Protein AF-A0A382WW43-F1 (afdb_monomer_lite)

Organism: NCBI:txid408172

pLDDT: mean 94.37, std 4.49, range [73.81, 98.19]

Foldseek 3Di:
DQADQQFWKWKDAPPDIAIGGLQRRLVVVCPVLCPDDPPDPSHDDGSQRVLLSVCVVVVDDPVVSVVQRDSRSSVVVCVVVVRMDMDGDD

Sequence (90 aa):
MKIEKNKRYKIVQGRKEYCGTPESIIMDMSWWDRSRPEGDPGRVSNNAEYIQLVLHRLFLEESEMADINDECKLLSFLNDEDLIEIIEAD

Secondary structure (DSSP, 8-state):
----TTSEEEEEETTEEEEE-HHHHHHHHTHHHHTSPTT-TT--SSHHHHHHHHHHHTT--HHHHTT--SHHHHHHHHHHTTSSEEEEE-

Structure (mmCIF, N/CA/C/O backbone):
data_AF-A0A382WW43-F1
#
_entry.id   AF-A0A382WW43-F1
#
loop_
_atom_site.group_PDB
_atom_site.id
_atom_site.type_symbol
_atom_site.label_atom_id
_atom_site.label_alt_id
_atom_site.label_comp_id
_atom_site.label_asym_id
_atom_site.label_entity_id
_atom_site.label_seq_id
_atom_site.pdbx_PDB_ins_code
_atom_site.Cartn_x
_atom_site.Cartn_y
_atom_site.Cartn_z
_atom_site.occupancy
_atom_site.B_iso_or_equiv
_atom_site.auth_seq_id
_atom_site.auth_comp_id
_atom_site.auth_asym_id
_atom_site.auth_atom_id
_atom_site.pdbx_PDB_model_num
ATOM 1 N N . MET A 1 1 ? -9.609 7.745 7.390 1.00 79.44 1 MET A N 1
ATOM 2 C CA . MET A 1 1 ? -9.398 7.210 8.782 1.00 79.44 1 MET A CA 1
ATOM 3 C C . MET A 1 1 ? -7.964 7.508 9.248 1.00 79.44 1 MET A C 1
ATOM 5 O O . MET A 1 1 ? -7.104 7.589 8.388 1.00 79.44 1 MET A O 1
ATOM 9 N N . LYS A 1 2 ? -7.649 7.676 10.551 1.00 87.81 2 LYS A N 1
ATOM 10 C CA . LYS A 1 2 ? -6.240 7.837 10.997 1.00 87.81 2 LYS A CA 1
ATOM 11 C C . LYS A 1 2 ? -5.614 6.481 11.336 1.00 87.81 2 LYS A C 1
ATOM 13 O O . LYS A 1 2 ? -5.932 5.911 12.373 1.00 87.81 2 LYS A O 1
ATOM 18 N N . ILE A 1 3 ? -4.712 6.004 10.481 1.00 93.75 3 ILE A N 1
ATOM 19 C CA . ILE A 1 3 ? -4.001 4.732 10.659 1.00 93.75 3 ILE A CA 1
ATOM 20 C C . ILE A 1 3 ? -2.690 4.946 11.419 1.00 93.75 3 ILE A C 1
ATOM 22 O O . ILE A 1 3 ? -1.916 5.861 11.142 1.00 93.75 3 ILE A O 1
ATOM 26 N N . GLU A 1 4 ? -2.439 4.072 12.385 1.00 95.19 4 GLU A N 1
ATOM 27 C CA . GLU A 1 4 ? -1.232 4.038 13.209 1.00 95.19 4 GLU A CA 1
ATOM 28 C C . GLU A 1 4 ? -0.279 2.909 12.797 1.00 95.19 4 GLU A C 1
ATOM 30 O O . GLU A 1 4 ? -0.687 1.753 12.683 1.00 95.19 4 GLU A O 1
ATOM 35 N N . LYS A 1 5 ? 1.016 3.228 12.673 1.00 94.00 5 LYS A N 1
ATOM 36 C CA . LYS A 1 5 ? 2.065 2.329 12.155 1.00 94.00 5 LYS A CA 1
ATOM 37 C C . LYS A 1 5 ? 2.192 0.985 12.882 1.00 94.00 5 LYS A C 1
ATOM 39 O O . LYS A 1 5 ? 2.496 -0.021 12.251 1.00 94.00 5 LYS A O 1
ATOM 44 N N . ASN A 1 6 ? 1.993 0.963 14.197 1.00 94.94 6 ASN A N 1
ATOM 45 C CA . ASN A 1 6 ? 2.235 -0.231 15.018 1.00 94.94 6 ASN A CA 1
ATOM 46 C C . ASN A 1 6 ? 0.952 -0.987 15.388 1.00 94.94 6 ASN A C 1
ATOM 48 O O . ASN A 1 6 ? 1.023 -2.005 16.073 1.00 94.94 6 ASN A O 1
ATOM 52 N N . LYS A 1 7 ? -0.213 -0.489 14.965 1.00 95.94 7 LYS A N 1
ATOM 53 C CA . LYS A 1 7 ? -1.506 -1.119 15.235 1.00 95.94 7 LYS A CA 1
ATOM 54 C C . LYS A 1 7 ? -1.826 -2.146 14.150 1.00 95.94 7 LYS A C 1
ATOM 56 O O . LYS A 1 7 ? -1.315 -2.052 13.032 1.00 95.94 7 LYS A O 1
ATOM 61 N N . ARG A 1 8 ? -2.629 -3.150 14.497 1.00 97.50 8 ARG A N 1
ATOM 62 C CA . ARG A 1 8 ? -3.049 -4.205 13.576 1.00 97.50 8 ARG A CA 1
ATOM 63 C C . ARG A 1 8 ? -4.379 -3.839 12.925 1.00 97.50 8 ARG A C 1
ATOM 65 O O . ARG A 1 8 ? -5.262 -3.256 13.548 1.00 97.50 8 ARG A O 1
ATOM 72 N N . TYR A 1 9 ? -4.504 -4.199 11.658 1.00 97.56 9 TYR A N 1
ATOM 73 C CA . TYR A 1 9 ? -5.699 -3.980 10.859 1.00 97.56 9 TYR A CA 1
ATOM 74 C C . TYR A 1 9 ? -6.004 -5.222 10.040 1.00 97.56 9 TYR A C 1
ATOM 76 O O . TYR A 1 9 ? -5.111 -6.010 9.715 1.00 97.56 9 TYR A O 1
ATOM 84 N N . LYS A 1 10 ? -7.274 -5.354 9.681 1.00 97.38 10 LYS A N 1
ATOM 85 C CA . LYS A 1 10 ? -7.746 -6.195 8.595 1.00 97.38 10 LYS A CA 1
ATOM 86 C C . LYS A 1 10 ? -8.157 -5.286 7.442 1.00 97.38 10 LYS A C 1
ATOM 88 O O . LYS A 1 10 ? -8.933 -4.356 7.639 1.00 97.38 10 LYS A O 1
ATOM 93 N N . ILE A 1 11 ? -7.652 -5.574 6.249 1.00 96.81 11 ILE 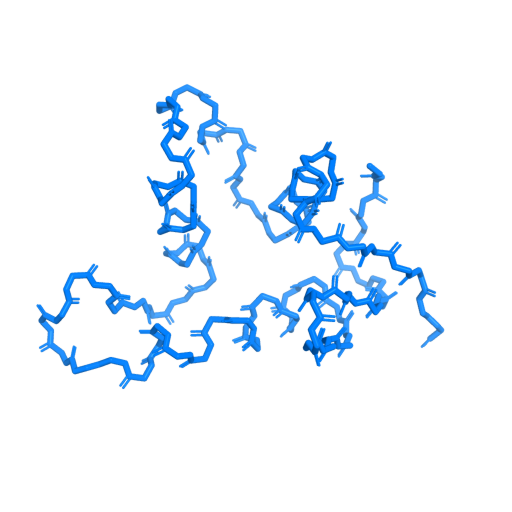A N 1
ATOM 94 C CA . ILE A 1 11 ? -8.024 -4.884 5.015 1.00 96.81 11 ILE A CA 1
ATOM 95 C C . ILE A 1 11 ? -8.778 -5.845 4.122 1.00 96.81 11 ILE A C 1
ATOM 97 O O . ILE A 1 11 ? -8.289 -6.943 3.853 1.00 96.81 11 ILE A O 1
ATOM 101 N N . VAL A 1 12 ? -9.939 -5.417 3.641 1.00 96.44 12 VAL A N 1
ATOM 102 C CA . VAL A 1 12 ? -10.740 -6.154 2.667 1.00 96.44 12 VAL A CA 1
ATOM 103 C C . VAL A 1 12 ? -10.675 -5.422 1.331 1.00 96.44 12 VAL A C 1
ATOM 105 O O . VAL A 1 12 ? -11.036 -4.254 1.222 1.00 96.44 12 VAL A O 1
ATOM 108 N N . GLN A 1 13 ? -10.204 -6.122 0.299 1.00 93.44 13 GLN A N 1
ATOM 109 C CA . GLN A 1 13 ? -10.157 -5.629 -1.077 1.00 93.44 13 GLN A CA 1
ATOM 110 C C . GLN A 1 13 ? -10.820 -6.657 -1.997 1.00 93.44 13 GLN A C 1
ATOM 112 O O . GLN A 1 13 ? -10.202 -7.627 -2.456 1.00 93.44 13 GLN A O 1
ATOM 117 N N . GLY A 1 14 ? -12.115 -6.475 -2.253 1.00 91.25 14 GLY A N 1
ATOM 118 C CA . GLY A 1 14 ? -12.921 -7.445 -2.991 1.00 91.25 14 GLY A CA 1
ATOM 119 C C . GLY A 1 14 ? -12.968 -8.800 -2.275 1.00 91.25 14 GLY A C 1
ATOM 120 O O . GLY A 1 14 ? -13.606 -8.934 -1.240 1.00 91.25 14 GLY A O 1
ATOM 1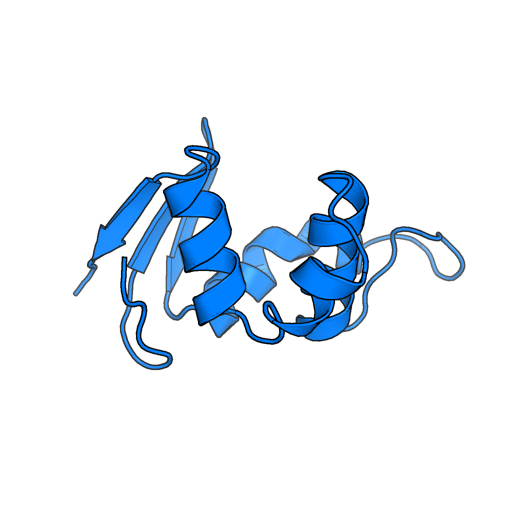21 N N . ARG A 1 15 ? -12.307 -9.824 -2.836 1.00 92.19 15 ARG A N 1
ATOM 122 C CA . ARG A 1 15 ? -12.228 -11.181 -2.245 1.00 92.19 15 ARG A CA 1
ATOM 123 C C . ARG A 1 15 ? -10.935 -11.450 -1.474 1.00 92.19 15 ARG A C 1
ATOM 125 O O . ARG A 1 15 ? -10.746 -12.564 -0.991 1.00 92.19 15 ARG A O 1
ATOM 132 N N . LYS A 1 16 ? -10.013 -10.488 -1.445 1.00 94.50 16 LYS A N 1
ATOM 133 C CA . LYS A 1 16 ? -8.739 -10.625 -0.742 1.00 94.50 16 LYS A CA 1
ATOM 134 C C . LYS A 1 16 ? -8.838 -9.964 0.619 1.00 94.50 16 LYS A C 1
ATOM 136 O O . LYS A 1 16 ? -9.425 -8.892 0.747 1.00 94.50 16 LYS A O 1
ATOM 141 N N . GLU A 1 17 ? -8.222 -10.606 1.597 1.00 96.69 17 GLU A N 1
ATOM 142 C CA . GLU A 1 17 ? -8.081 -10.080 2.944 1.00 96.69 17 GLU A CA 1
ATOM 143 C C . GLU A 1 17 ? -6.598 -10.045 3.309 1.00 96.69 17 GLU A C 1
ATOM 145 O O . GLU A 1 17 ? -5.862 -10.986 3.001 1.00 96.69 17 GLU A O 1
ATOM 150 N N . TYR A 1 18 ? -6.175 -8.970 3.967 1.00 97.00 18 TYR A N 1
ATOM 151 C CA . TYR A 1 18 ? -4.817 -8.796 4.478 1.00 97.00 18 TYR A CA 1
ATOM 152 C C . TYR A 1 18 ? -4.892 -8.426 5.955 1.00 97.00 18 TYR A C 1
ATOM 154 O O . TYR A 1 18 ? -5.724 -7.603 6.333 1.00 97.00 18 TYR A O 1
ATOM 162 N N . CYS A 1 19 ? -4.036 -9.013 6.790 1.00 97.06 19 CYS A N 1
ATOM 163 C CA . CYS A 1 19 ? -4.082 -8.816 8.237 1.00 97.06 19 CYS A CA 1
ATOM 164 C C . CYS A 1 19 ? -2.686 -8.546 8.794 1.00 97.06 19 CYS A C 1
ATOM 166 O O . CYS A 1 19 ? -1.790 -9.372 8.636 1.00 97.06 19 CYS A O 1
ATOM 168 N N . GLY A 1 20 ? -2.510 -7.447 9.524 1.00 97.50 20 GLY A N 1
ATOM 169 C CA . GLY A 1 20 ? -1.226 -7.122 10.142 1.00 97.50 20 GLY A CA 1
ATOM 170 C C . GLY A 1 20 ? -1.043 -5.639 10.424 1.00 97.50 20 GLY A C 1
ATOM 171 O O . GLY A 1 20 ? -2.009 -4.885 10.495 1.00 97.50 20 GLY A O 1
ATOM 172 N N . THR A 1 21 ? 0.205 -5.219 10.612 1.00 97.88 21 THR A N 1
ATOM 173 C CA . THR A 1 21 ? 0.562 -3.794 10.632 1.00 97.88 21 THR A CA 1
ATOM 174 C C . THR A 1 21 ? 0.501 -3.215 9.214 1.00 97.88 21 THR A C 1
ATOM 176 O O . THR A 1 21 ? 0.655 -3.979 8.255 1.00 97.88 21 THR A O 1
ATOM 179 N N . PRO A 1 22 ? 0.353 -1.886 9.052 1.00 98.06 22 PRO A N 1
ATOM 180 C CA . PRO A 1 22 ? 0.420 -1.214 7.753 1.00 98.06 22 PRO A CA 1
ATOM 181 C C . PRO A 1 22 ? 1.597 -1.671 6.883 1.00 98.06 22 PRO A C 1
ATOM 183 O O . PRO A 1 22 ? 1.407 -2.009 5.719 1.00 98.06 22 PRO A O 1
ATOM 186 N N . GLU A 1 23 ? 2.793 -1.783 7.466 1.00 98.19 23 GLU A N 1
ATOM 187 C CA . GLU A 1 23 ? 3.992 -2.265 6.770 1.00 98.19 23 GLU A CA 1
ATOM 188 C C . GLU A 1 23 ? 3.820 -3.688 6.220 1.00 98.19 23 GLU A C 1
ATOM 190 O O . GLU A 1 23 ? 4.067 -3.926 5.035 1.00 98.19 23 GLU A O 1
ATOM 195 N N . SER A 1 24 ? 3.371 -4.626 7.063 1.00 97.88 24 SER A N 1
ATOM 196 C CA . SER A 1 24 ? 3.175 -6.024 6.655 1.00 97.88 24 SER A CA 1
ATOM 197 C C . SER A 1 24 ? 2.053 -6.185 5.632 1.00 97.88 24 SER A C 1
ATOM 199 O O . SER A 1 24 ? 2.193 -6.957 4.691 1.00 97.88 24 SER A O 1
ATOM 201 N N . ILE A 1 25 ? 0.976 -5.405 5.757 1.00 98.19 25 ILE A N 1
ATOM 202 C CA . ILE A 1 25 ? -0.137 -5.445 4.811 1.00 98.19 25 ILE A CA 1
ATOM 203 C C . ILE A 1 25 ? 0.316 -4.949 3.438 1.00 98.19 25 ILE A C 1
ATOM 205 O O . ILE A 1 25 ? 0.060 -5.615 2.439 1.00 98.19 25 ILE A O 1
ATOM 209 N N . ILE A 1 26 ? 1.026 -3.820 3.364 1.00 98.06 26 ILE A N 1
ATOM 210 C CA . ILE A 1 26 ? 1.548 -3.327 2.084 1.00 98.06 26 ILE A CA 1
ATOM 211 C C . ILE A 1 26 ? 2.578 -4.297 1.492 1.00 98.06 26 ILE A C 1
ATOM 213 O O . ILE A 1 26 ? 2.597 -4.519 0.277 1.00 98.06 26 ILE A O 1
ATOM 217 N N . MET A 1 27 ? 3.396 -4.934 2.330 1.00 97.75 27 MET A N 1
ATOM 218 C CA . MET A 1 27 ? 4.311 -5.983 1.885 1.00 97.75 27 MET A CA 1
ATOM 219 C C . MET A 1 27 ? 3.557 -7.161 1.245 1.00 97.75 27 MET A C 1
ATOM 221 O O . MET A 1 27 ? 3.942 -7.604 0.163 1.00 97.75 27 MET A O 1
ATOM 225 N N . ASP A 1 28 ? 2.451 -7.604 1.843 1.00 97.75 28 ASP A N 1
ATOM 226 C CA . ASP A 1 28 ? 1.617 -8.677 1.296 1.00 97.75 28 ASP A CA 1
ATOM 227 C C . ASP A 1 28 ? 0.874 -8.241 0.028 1.00 97.75 28 ASP A C 1
ATOM 229 O O . ASP A 1 28 ? 0.849 -8.976 -0.956 1.00 97.75 28 ASP A O 1
ATOM 233 N N . MET A 1 29 ? 0.308 -7.033 -0.007 1.00 97.06 29 MET A N 1
ATOM 234 C CA . MET A 1 29 ? -0.367 -6.495 -1.197 1.00 97.06 29 MET A CA 1
ATOM 235 C C . MET A 1 29 ? 0.583 -6.398 -2.398 1.00 97.06 29 MET A C 1
ATOM 237 O O . MET A 1 29 ? 0.188 -6.667 -3.534 1.00 97.06 29 MET A O 1
ATOM 241 N N . SER A 1 30 ? 1.848 -6.066 -2.139 1.00 97.12 30 SER A N 1
ATOM 242 C CA . SER A 1 30 ? 2.882 -5.886 -3.158 1.00 97.12 30 SER A CA 1
ATOM 243 C C . SER A 1 30 ? 3.540 -7.183 -3.640 1.00 97.12 30 SER A C 1
ATOM 245 O O . SER A 1 30 ? 4.416 -7.123 -4.505 1.00 97.12 30 SER A O 1
ATOM 247 N N . TRP A 1 31 ? 3.123 -8.362 -3.150 1.00 96.56 31 TRP A N 1
ATOM 248 C CA . TRP A 1 31 ? 3.780 -9.644 -3.456 1.00 96.56 31 TRP A CA 1
ATOM 249 C C . TRP A 1 31 ? 3.933 -9.902 -4.962 1.00 96.56 31 TRP A C 1
ATOM 251 O O . TRP A 1 31 ? 4.990 -10.341 -5.419 1.00 96.56 31 TRP A O 1
ATOM 261 N N . TRP A 1 32 ? 2.885 -9.614 -5.740 1.00 95.62 32 TRP A N 1
ATOM 262 C CA . TRP A 1 32 ? 2.863 -9.874 -7.177 1.00 95.62 32 TRP A CA 1
ATOM 263 C C . TRP A 1 32 ? 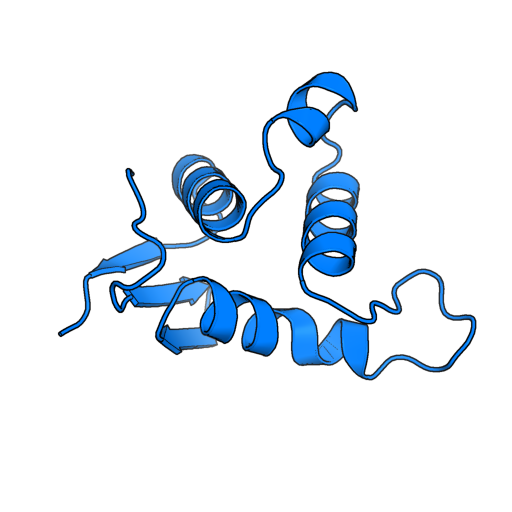3.840 -8.961 -7.910 1.00 95.62 32 TRP A C 1
ATOM 265 O O . TRP A 1 32 ? 4.634 -9.431 -8.720 1.00 95.62 32 TRP A O 1
ATOM 275 N N . ASP A 1 33 ? 3.826 -7.668 -7.585 1.00 97.75 33 ASP A N 1
ATOM 276 C CA . ASP A 1 33 ? 4.709 -6.686 -8.208 1.00 97.75 33 ASP A CA 1
ATOM 277 C C . ASP A 1 33 ? 6.179 -6.930 -7.822 1.00 97.75 33 ASP A C 1
ATOM 279 O O . ASP A 1 33 ? 7.066 -6.821 -8.664 1.00 97.75 33 ASP A O 1
ATOM 283 N N . ARG A 1 34 ? 6.452 -7.399 -6.599 1.00 97.38 34 ARG A N 1
ATOM 284 C CA . ARG A 1 34 ? 7.797 -7.832 -6.172 1.00 97.38 34 ARG A CA 1
ATOM 285 C C . ARG A 1 34 ? 8.294 -9.088 -6.886 1.00 97.38 34 ARG A C 1
ATOM 287 O O . ARG A 1 34 ? 9.497 -9.267 -7.057 1.00 97.38 34 ARG A O 1
ATOM 294 N N . SER A 1 35 ? 7.376 -9.957 -7.299 1.00 97.19 35 SER A N 1
ATOM 295 C CA . SER A 1 35 ? 7.694 -11.231 -7.956 1.00 97.19 35 SER A CA 1
ATOM 296 C C . SER A 1 35 ? 7.946 -11.095 -9.461 1.00 97.19 35 SER A C 1
ATOM 298 O O . SER A 1 35 ? 8.291 -12.079 -10.117 1.00 97.19 35 SER A O 1
ATOM 300 N N . ARG A 1 36 ? 7.768 -9.898 -10.034 1.00 97.44 36 ARG A N 1
ATOM 301 C CA . ARG A 1 36 ? 7.973 -9.655 -11.467 1.00 97.44 36 ARG A CA 1
ATOM 302 C C . ARG A 1 36 ? 9.446 -9.835 -11.880 1.00 97.44 36 ARG A C 1
ATOM 304 O O . ARG A 1 36 ? 10.350 -9.583 -11.073 1.00 97.44 36 ARG A O 1
ATOM 311 N N . PRO A 1 37 ? 9.719 -10.238 -13.136 1.00 97.00 37 PRO A N 1
ATOM 312 C CA . PRO A 1 37 ? 11.080 -10.364 -13.655 1.00 97.00 37 PRO A CA 1
ATOM 313 C C . PRO A 1 37 ? 11.880 -9.063 -13.557 1.00 97.00 37 PRO A C 1
ATOM 315 O O . PRO A 1 37 ? 11.325 -7.966 -13.571 1.00 97.00 37 PRO A O 1
ATOM 318 N N . GLU A 1 38 ? 13.201 -9.184 -13.467 1.00 94.19 38 GLU A N 1
ATOM 319 C CA . GLU A 1 38 ? 14.091 -8.025 -13.507 1.00 94.19 38 GLU A CA 1
ATOM 320 C C . GLU A 1 38 ? 13.946 -7.282 -14.845 1.00 94.19 38 GLU A C 1
ATOM 322 O O . GLU A 1 38 ? 13.850 -7.906 -15.901 1.00 94.19 38 GLU A O 1
ATOM 327 N N . GLY A 1 39 ? 13.886 -5.949 -14.788 1.00 92.44 39 GLY A N 1
ATOM 328 C CA . GLY A 1 39 ? 13.619 -5.096 -15.949 1.00 92.44 39 GLY A CA 1
ATOM 329 C C . GLY A 1 39 ? 12.136 -4.898 -16.288 1.00 92.44 39 GLY A C 1
ATOM 330 O O . GLY A 1 39 ? 11.836 -4.082 -17.158 1.00 92.44 39 GLY A O 1
ATOM 331 N N . ASP A 1 40 ? 11.201 -5.580 -15.613 1.00 96.38 40 ASP A N 1
ATOM 332 C CA . ASP A 1 40 ? 9.770 -5.280 -15.751 1.00 96.38 40 ASP A CA 1
ATOM 333 C C . ASP A 1 40 ? 9.455 -3.916 -15.104 1.00 96.38 40 ASP A C 1
ATOM 335 O O . ASP A 1 40 ? 9.803 -3.708 -13.939 1.00 96.38 40 ASP A O 1
ATOM 339 N N . PRO A 1 41 ? 8.776 -2.988 -15.803 1.00 92.12 41 PRO A N 1
ATOM 340 C CA . PRO A 1 41 ? 8.486 -1.652 -15.275 1.00 92.12 41 PRO A CA 1
ATOM 341 C C . PRO A 1 41 ? 7.526 -1.662 -14.076 1.00 92.12 41 PRO A C 1
ATOM 343 O O . PRO A 1 41 ? 7.426 -0.670 -13.364 1.00 92.12 41 PRO A O 1
ATOM 346 N N . GLY A 1 42 ? 6.802 -2.759 -13.846 1.00 95.25 42 GLY A N 1
ATOM 347 C CA . GLY A 1 42 ? 5.969 -2.944 -12.663 1.00 95.25 42 GLY A CA 1
ATOM 348 C C . GLY A 1 42 ? 6.692 -3.614 -11.497 1.00 95.25 42 GLY A C 1
ATOM 349 O O . GLY A 1 42 ? 6.051 -3.836 -10.471 1.00 95.25 42 GLY A O 1
ATOM 350 N N . ARG A 1 43 ? 7.968 -4.001 -11.644 1.00 97.50 43 ARG A N 1
ATOM 351 C CA . ARG A 1 43 ? 8.735 -4.621 -10.559 1.00 97.50 43 ARG A CA 1
ATOM 352 C C . ARG A 1 43 ? 9.046 -3.592 -9.480 1.00 97.50 43 ARG A C 1
ATOM 354 O O . ARG A 1 43 ? 9.550 -2.515 -9.778 1.00 97.50 43 ARG A O 1
ATOM 361 N N . VAL A 1 44 ? 8.815 -3.972 -8.227 1.00 97.50 44 VAL A N 1
ATOM 362 C CA . VAL A 1 44 ? 9.138 -3.152 -7.049 1.00 97.50 44 VAL A CA 1
ATOM 363 C C . VAL A 1 44 ? 9.966 -3.947 -6.048 1.00 97.50 44 VAL A C 1
ATOM 365 O O . VAL A 1 44 ? 9.813 -5.159 -5.918 1.00 97.50 44 VAL A O 1
ATOM 368 N N . SER A 1 45 ? 10.845 -3.270 -5.322 1.00 96.25 45 SER A N 1
ATOM 369 C CA . SER A 1 45 ? 11.797 -3.887 -4.389 1.00 96.25 45 SER A CA 1
ATOM 370 C C . SER A 1 45 ? 11.435 -3.638 -2.925 1.00 96.25 45 SER A C 1
ATOM 372 O O . SER A 1 45 ? 11.855 -4.375 -2.031 1.00 96.25 45 SER A O 1
ATOM 374 N N . ASN A 1 46 ? 10.635 -2.610 -2.651 1.00 97.00 46 ASN A N 1
ATOM 375 C CA . ASN A 1 46 ? 10.252 -2.180 -1.310 1.00 97.00 46 ASN A CA 1
ATOM 376 C C . ASN A 1 46 ? 8.849 -1.542 -1.314 1.00 97.00 46 ASN A C 1
ATOM 378 O O . ASN A 1 46 ? 8.229 -1.373 -2.365 1.00 97.00 46 ASN A O 1
ATOM 382 N N . ASN A 1 47 ? 8.337 -1.213 -0.125 1.00 97.81 47 ASN A N 1
ATOM 383 C CA . ASN A 1 47 ? 7.003 -0.633 0.021 1.00 97.81 47 ASN A CA 1
ATOM 384 C C . ASN A 1 47 ? 6.913 0.781 -0.562 1.00 97.81 47 ASN A C 1
ATOM 386 O O . ASN A 1 47 ? 5.878 1.122 -1.118 1.00 97.81 47 ASN A O 1
ATOM 390 N N . ALA A 1 48 ? 7.981 1.582 -0.492 1.00 96.56 48 ALA A N 1
ATOM 391 C CA . ALA A 1 48 ? 7.986 2.933 -1.051 1.00 96.56 48 ALA A CA 1
ATOM 392 C C . ALA A 1 48 ? 7.811 2.913 -2.580 1.00 96.56 48 ALA A C 1
ATOM 394 O O . ALA A 1 48 ? 6.962 3.622 -3.113 1.00 96.56 48 ALA A O 1
ATOM 395 N N . GLU A 1 49 ? 8.543 2.041 -3.278 1.00 96.44 49 GLU A N 1
ATOM 396 C CA . GLU A 1 49 ? 8.376 1.813 -4.720 1.00 96.44 49 GLU A CA 1
ATOM 397 C C . GLU A 1 49 ? 6.970 1.301 -5.053 1.00 96.44 49 GLU A C 1
ATOM 399 O O . GLU A 1 49 ? 6.359 1.750 -6.022 1.00 96.44 49 GLU A O 1
ATOM 404 N N . TYR A 1 50 ? 6.424 0.399 -4.232 1.00 97.50 50 TYR A N 1
ATOM 405 C CA . TYR A 1 50 ? 5.052 -0.071 -4.406 1.00 97.50 50 TYR A CA 1
ATOM 406 C C . TYR A 1 50 ? 4.016 1.044 -4.230 1.00 97.50 50 TYR A C 1
ATOM 408 O O . TYR A 1 50 ? 3.100 1.139 -5.043 1.00 97.50 50 TYR A O 1
ATOM 416 N N . ILE A 1 51 ? 4.163 1.905 -3.218 1.00 96.75 51 ILE A N 1
ATOM 417 C CA . ILE A 1 51 ? 3.277 3.056 -3.004 1.00 96.75 51 ILE A CA 1
ATOM 418 C C . ILE A 1 51 ? 3.263 3.931 -4.259 1.00 96.75 51 ILE A C 1
ATOM 420 O O . ILE A 1 51 ? 2.194 4.173 -4.812 1.00 96.75 51 ILE A O 1
ATOM 424 N N . GLN A 1 52 ? 4.433 4.313 -4.775 1.00 95.31 52 GLN A N 1
ATOM 425 C CA . GLN A 1 52 ? 4.529 5.119 -5.997 1.00 95.31 52 GLN A CA 1
ATOM 426 C C . GLN A 1 52 ? 3.863 4.434 -7.197 1.00 95.31 52 GLN A C 1
ATOM 428 O O . GLN A 1 52 ? 3.105 5.065 -7.933 1.00 95.31 52 GLN A O 1
ATOM 433 N N . LEU A 1 53 ? 4.073 3.125 -7.366 1.00 95.56 53 LEU A N 1
ATOM 434 C CA . LEU A 1 53 ? 3.441 2.350 -8.432 1.00 95.56 53 LEU A CA 1
ATOM 435 C C . LEU A 1 53 ? 1.907 2.338 -8.323 1.00 95.56 53 LEU A C 1
ATOM 437 O O . LEU A 1 53 ? 1.228 2.455 -9.343 1.00 95.56 53 LEU A O 1
ATOM 441 N N . VAL A 1 54 ? 1.348 2.189 -7.117 1.00 95.69 54 VAL A N 1
ATOM 442 C CA . VAL A 1 54 ? -0.108 2.237 -6.903 1.00 95.69 54 VAL A CA 1
ATOM 443 C C . VAL A 1 54 ? -0.656 3.623 -7.232 1.00 95.69 54 VAL A C 1
ATOM 445 O O . VAL A 1 54 ? -1.632 3.715 -7.970 1.00 95.69 54 VAL A O 1
ATOM 448 N N . LEU A 1 55 ? -0.015 4.688 -6.750 1.00 95.12 55 LEU A N 1
ATOM 449 C CA . LEU A 1 55 ? -0.465 6.058 -6.998 1.00 95.12 55 LEU A CA 1
ATOM 450 C C . LEU A 1 55 ? -0.424 6.408 -8.494 1.00 95.12 55 LEU A C 1
ATOM 452 O O . LEU A 1 55 ? -1.393 6.941 -9.030 1.00 95.12 55 LEU A O 1
ATOM 456 N N . HIS A 1 56 ? 0.630 5.996 -9.205 1.00 93.38 56 HIS A N 1
ATOM 457 C CA . HIS A 1 56 ? 0.695 6.135 -10.661 1.00 93.38 56 HIS A CA 1
ATOM 458 C C . HIS A 1 56 ? -0.430 5.375 -11.379 1.00 93.38 56 HIS A C 1
ATOM 460 O O . HIS A 1 56 ? -0.999 5.884 -12.341 1.00 93.38 56 HIS A O 1
ATOM 466 N N . ARG A 1 57 ? -0.781 4.163 -10.923 1.00 94.06 57 ARG A N 1
ATOM 467 C CA . ARG A 1 57 ? -1.889 3.370 -11.495 1.00 94.06 57 ARG A CA 1
ATOM 468 C C . ARG A 1 57 ? -3.262 4.000 -11.259 1.00 94.06 57 ARG A C 1
ATOM 470 O O . ARG A 1 57 ? -4.182 3.715 -12.020 1.00 94.06 57 ARG A O 1
ATOM 477 N N . LEU A 1 58 ? -3.394 4.816 -10.218 1.00 94.00 58 LEU A N 1
ATOM 478 C CA . LEU A 1 58 ? -4.604 5.575 -9.907 1.00 94.00 58 LEU A CA 1
ATOM 479 C C . LEU A 1 58 ? -4.642 6.945 -10.604 1.00 94.00 58 LEU A C 1
ATOM 481 O O . LEU A 1 58 ? -5.620 7.664 -10.443 1.00 94.00 58 LEU A O 1
ATOM 485 N N . PHE A 1 59 ? -3.632 7.271 -11.423 1.00 90.81 59 PHE A N 1
ATOM 486 C CA . PHE A 1 59 ? -3.539 8.518 -12.189 1.00 90.81 59 PHE A CA 1
ATOM 487 C C . PHE A 1 59 ? -3.573 9.790 -11.322 1.00 90.81 59 PHE A C 1
ATOM 489 O O . PHE A 1 59 ? -4.105 10.809 -11.756 1.00 90.81 59 PHE A O 1
ATOM 496 N N . LEU A 1 60 ? -3.001 9.736 -10.112 1.00 90.25 60 LEU A N 1
ATOM 497 C CA . LEU A 1 60 ? -2.836 10.921 -9.263 1.00 90.25 60 LEU A CA 1
ATOM 498 C C . LEU A 1 60 ? -1.786 11.880 -9.828 1.00 90.25 60 LEU A C 1
ATOM 500 O O . LEU A 1 60 ? -0.787 11.454 -10.414 1.00 90.25 60 LEU A O 1
ATOM 504 N N . GLU A 1 61 ? -1.996 13.174 -9.596 1.00 89.00 61 GLU A N 1
ATOM 505 C CA . GLU A 1 61 ? -1.028 14.216 -9.936 1.00 89.00 61 GLU A CA 1
ATOM 506 C C . GLU A 1 61 ? 0.192 14.151 -9.001 1.00 89.00 61 GLU A C 1
ATOM 508 O O . GLU A 1 61 ? 0.070 13.829 -7.816 1.00 89.00 61 GLU A O 1
ATOM 513 N N . GLU A 1 62 ? 1.382 14.518 -9.494 1.00 83.56 62 GLU A N 1
ATOM 514 C CA . GLU A 1 62 ? 2.635 14.441 -8.714 1.00 83.56 62 GLU A CA 1
ATOM 515 C C . GLU A 1 62 ? 2.553 15.185 -7.369 1.00 83.56 62 GLU A C 1
ATOM 517 O O . GLU A 1 62 ? 3.142 14.754 -6.374 1.00 83.56 62 GLU A O 1
ATOM 522 N N . SER A 1 63 ? 1.796 16.286 -7.316 1.00 85.25 63 SER A N 1
ATOM 523 C CA . SER A 1 63 ? 1.579 17.053 -6.088 1.00 85.25 63 SER A CA 1
ATOM 524 C C . SER A 1 63 ? 0.817 16.272 -5.018 1.00 85.25 63 SER A C 1
ATOM 526 O O . SER A 1 63 ? 1.130 16.409 -3.842 1.00 85.25 63 SER A O 1
ATOM 528 N N . GLU A 1 64 ? -0.153 15.444 -5.411 1.00 82.56 64 GLU A N 1
ATOM 529 C CA . GLU A 1 64 ? -0.929 14.605 -4.488 1.00 82.56 64 GLU A CA 1
ATOM 530 C C . GLU A 1 64 ? -0.123 13.369 -4.074 1.00 82.56 64 GLU A C 1
ATOM 532 O O . GLU A 1 64 ? -0.164 12.929 -2.923 1.00 82.56 64 GLU A O 1
ATOM 537 N N . MET A 1 65 ? 0.688 12.842 -4.997 1.00 86.00 65 MET A N 1
ATOM 538 C CA . MET A 1 65 ? 1.576 11.712 -4.731 1.00 86.00 65 MET A CA 1
ATOM 539 C C . MET A 1 65 ? 2.628 12.024 -3.663 1.00 86.00 65 MET A C 1
ATOM 541 O O . MET A 1 65 ? 2.965 11.153 -2.861 1.00 86.00 65 MET A O 1
ATOM 545 N N . ALA A 1 66 ? 3.147 13.256 -3.637 1.00 82.56 66 ALA A N 1
ATOM 546 C CA . ALA A 1 66 ? 4.173 13.677 -2.683 1.00 82.56 66 ALA A CA 1
ATOM 547 C C . ALA A 1 66 ? 3.707 13.574 -1.218 1.00 82.56 66 ALA A C 1
ATOM 549 O O . ALA A 1 66 ? 4.513 13.290 -0.324 1.00 82.56 66 ALA A O 1
ATOM 550 N N . ASP A 1 67 ? 2.407 13.755 -0.976 1.00 87.62 67 ASP A N 1
ATOM 551 C CA . ASP A 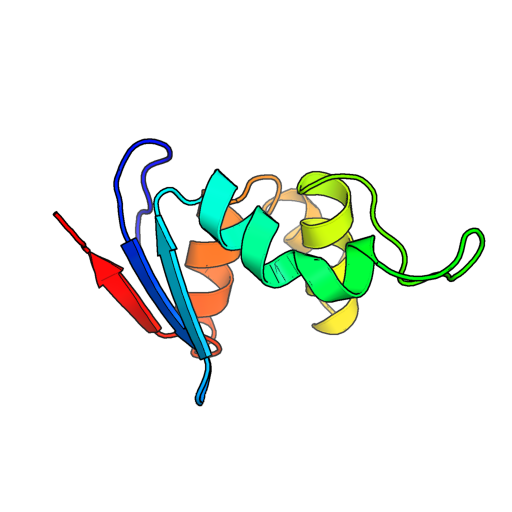1 67 ? 1.829 13.686 0.361 1.00 87.62 67 ASP A CA 1
ATOM 552 C C . ASP A 1 67 ? 1.653 12.241 0.847 1.00 87.62 67 ASP A C 1
ATOM 554 O O . ASP A 1 67 ? 1.726 11.995 2.058 1.00 87.62 67 ASP A O 1
ATOM 558 N N . ILE A 1 68 ? 1.514 11.274 -0.068 1.00 92.94 68 ILE A N 1
ATOM 559 C CA . ILE A 1 68 ? 1.297 9.848 0.216 1.00 92.94 68 ILE A CA 1
ATOM 560 C C . ILE A 1 68 ? 2.631 9.091 0.137 1.00 92.94 68 ILE A C 1
ATOM 562 O O . ILE A 1 68 ? 2.985 8.467 -0.861 1.00 92.94 68 ILE A O 1
ATOM 566 N N . ASN A 1 69 ? 3.395 9.152 1.228 1.00 90.25 69 ASN A N 1
ATOM 567 C CA . ASN A 1 69 ? 4.786 8.688 1.273 1.00 90.25 69 ASN A CA 1
ATOM 568 C C . ASN A 1 69 ? 5.077 7.572 2.292 1.00 90.25 69 ASN A C 1
ATOM 570 O O . ASN A 1 69 ? 6.235 7.200 2.473 1.00 90.25 69 ASN A O 1
ATOM 574 N N . ASP A 1 70 ? 4.047 7.030 2.941 1.00 95.81 70 ASP A N 1
ATOM 575 C CA . ASP A 1 70 ? 4.161 5.895 3.856 1.00 95.81 70 ASP A CA 1
ATOM 576 C C . ASP A 1 70 ? 2.940 4.967 3.752 1.00 95.81 70 ASP A C 1
ATOM 578 O O . ASP A 1 70 ? 1.917 5.303 3.146 1.00 95.81 70 ASP A O 1
ATOM 582 N N . GLU A 1 71 ? 3.052 3.776 4.338 1.00 97.94 71 GLU A N 1
ATOM 583 C CA . GLU A 1 71 ? 2.016 2.748 4.276 1.00 97.94 71 GLU A CA 1
ATOM 584 C C . GLU A 1 71 ? 0.713 3.177 4.954 1.00 97.94 71 GLU A C 1
ATOM 586 O O . GLU A 1 71 ? -0.366 2.847 4.470 1.00 97.94 71 GLU A O 1
ATOM 591 N N . CYS A 1 72 ? 0.784 3.927 6.056 1.00 97.50 72 CYS A N 1
ATOM 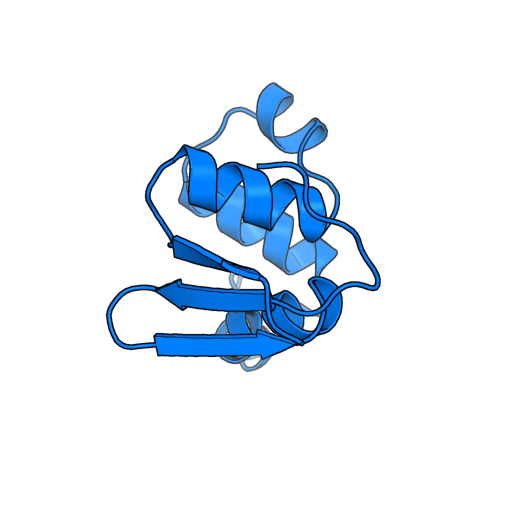592 C CA . CYS A 1 72 ? -0.411 4.377 6.771 1.00 97.50 72 CYS A CA 1
ATOM 593 C C . CYS A 1 72 ? -1.205 5.367 5.917 1.00 97.50 72 CYS A C 1
ATOM 595 O O . CYS A 1 72 ? -2.432 5.281 5.849 1.00 97.50 72 CYS A O 1
ATOM 597 N N . LYS A 1 73 ? -0.512 6.289 5.248 1.00 96.31 73 LYS A N 1
ATOM 598 C CA . LYS A 1 73 ? -1.128 7.263 4.348 1.00 96.31 73 LYS A CA 1
ATOM 599 C C . LYS A 1 73 ? -1.702 6.610 3.107 1.00 96.31 73 LYS A C 1
ATOM 601 O O . LYS A 1 73 ? -2.830 6.936 2.758 1.00 96.31 73 LYS A O 1
ATOM 606 N N . LEU A 1 74 ? -0.984 5.668 2.486 1.00 96.69 74 LEU A N 1
ATOM 607 C CA . LEU A 1 74 ? -1.520 4.936 1.338 1.00 96.69 74 LEU A CA 1
ATOM 608 C C . LEU A 1 74 ? -2.810 4.211 1.723 1.00 96.69 74 LEU A C 1
ATOM 610 O O . LEU A 1 74 ? -3.811 4.337 1.031 1.00 96.69 74 LEU A O 1
ATOM 614 N N . LEU A 1 75 ? -2.807 3.477 2.834 1.00 97.12 75 LEU A N 1
ATOM 615 C CA . LEU A 1 75 ? -3.992 2.749 3.281 1.00 97.12 75 LEU A CA 1
ATOM 616 C C . LEU A 1 75 ? -5.152 3.687 3.636 1.00 97.12 75 LEU A C 1
ATOM 618 O O . LEU A 1 75 ? -6.293 3.401 3.290 1.00 97.12 75 LEU A O 1
ATOM 622 N N . SER A 1 76 ? -4.865 4.822 4.278 1.00 96.25 76 SER A N 1
ATOM 623 C CA . SER A 1 76 ? -5.890 5.826 4.589 1.00 96.25 76 SER A CA 1
ATOM 624 C C . SER A 1 76 ? -6.504 6.388 3.309 1.00 96.25 76 SER A C 1
ATOM 626 O O . SER A 1 76 ? -7.721 6.411 3.191 1.00 96.25 76 SER A O 1
ATOM 628 N N . PHE A 1 77 ? -5.666 6.747 2.333 1.00 95.19 77 PHE A N 1
ATOM 629 C CA . PHE A 1 77 ? -6.096 7.234 1.026 1.00 95.19 77 PHE A CA 1
ATOM 630 C C . PHE A 1 77 ? -6.954 6.202 0.282 1.00 95.19 77 PHE A C 1
ATOM 632 O O . PHE A 1 77 ? -8.063 6.511 -0.129 1.00 95.19 77 PHE A O 1
ATOM 639 N N . LEU A 1 78 ? -6.497 4.951 0.175 1.00 95.69 78 LEU A N 1
ATOM 640 C CA . LEU A 1 78 ? -7.257 3.892 -0.500 1.00 95.69 78 LEU A CA 1
ATOM 641 C C . LEU A 1 78 ? -8.614 3.621 0.167 1.00 95.69 78 LEU A C 1
ATOM 643 O O . LEU A 1 78 ? -9.562 3.251 -0.519 1.00 95.69 78 LEU A O 1
ATOM 647 N N . ASN A 1 79 ? -8.702 3.764 1.491 1.00 96.25 79 ASN A N 1
ATOM 648 C CA . ASN A 1 79 ? -9.964 3.645 2.217 1.00 96.25 79 ASN A CA 1
ATOM 649 C C . ASN A 1 79 ? -10.872 4.856 1.983 1.00 96.25 79 ASN A C 1
ATOM 651 O O . ASN A 1 79 ? -12.077 4.692 1.860 1.00 96.25 79 ASN A O 1
ATOM 655 N N . ASP A 1 80 ? -10.306 6.062 1.954 1.00 94.50 80 ASP A N 1
ATOM 656 C CA . ASP A 1 80 ? -11.064 7.292 1.721 1.00 94.50 80 ASP A CA 1
ATOM 657 C C . ASP A 1 80 ? -11.590 7.367 0.263 1.00 94.50 80 ASP A C 1
ATOM 659 O O . ASP A 1 80 ? -12.647 7.945 0.034 1.00 94.50 80 ASP A O 1
ATOM 663 N N . GLU A 1 81 ? -10.921 6.704 -0.690 1.00 93.62 81 GLU A N 1
ATOM 664 C CA . GLU A 1 81 ? -11.362 6.509 -2.086 1.00 93.62 81 GLU A CA 1
ATOM 665 C C . GLU A 1 81 ? -12.273 5.275 -2.293 1.00 93.62 81 GLU A C 1
ATOM 667 O O . GLU A 1 81 ? -12.508 4.855 -3.428 1.00 93.62 81 GLU A O 1
ATOM 672 N N . ASP A 1 82 ? -12.752 4.639 -1.217 1.00 94.12 82 ASP A N 1
ATOM 673 C CA . ASP A 1 82 ? -13.608 3.438 -1.251 1.00 94.12 82 ASP A CA 1
ATOM 674 C C . ASP A 1 82 ? -13.015 2.241 -2.043 1.00 94.12 82 ASP A C 1
ATOM 676 O O . ASP A 1 82 ? -13.730 1.344 -2.503 1.00 94.12 82 ASP A O 1
ATOM 680 N N . LEU A 1 83 ? -11.686 2.181 -2.207 1.00 95.44 83 LEU A N 1
ATOM 681 C CA . LEU A 1 83 ? -10.991 1.100 -2.925 1.00 95.44 83 LEU A CA 1
ATOM 682 C C . LEU A 1 83 ? -10.717 -0.123 -2.040 1.00 95.44 83 LEU A C 1
ATOM 684 O O . LEU A 1 83 ? -10.503 -1.231 -2.550 1.00 95.44 83 LEU A O 1
ATOM 688 N N . ILE A 1 84 ? -10.689 0.084 -0.725 1.00 96.38 84 ILE A N 1
ATOM 689 C CA . ILE A 1 84 ? -10.534 -0.940 0.309 1.00 96.38 84 ILE A CA 1
ATOM 690 C C . ILE A 1 84 ? -11.402 -0.594 1.519 1.00 96.38 84 ILE A C 1
ATOM 692 O O . ILE A 1 84 ? -11.695 0.569 1.765 1.00 96.38 84 ILE A O 1
ATOM 696 N N . GLU A 1 85 ? -11.737 -1.603 2.315 1.00 96.62 85 GLU A N 1
ATOM 697 C CA . GLU A 1 85 ? -12.312 -1.423 3.650 1.00 96.62 85 GLU A CA 1
ATOM 698 C C . GLU A 1 85 ? -11.250 -1.739 4.707 1.00 96.62 85 GLU A C 1
ATOM 700 O O . GLU A 1 85 ? -10.556 -2.758 4.607 1.00 96.62 85 GLU A O 1
ATOM 705 N N . ILE A 1 86 ? -11.131 -0.884 5.726 1.00 96.31 86 ILE A N 1
ATOM 706 C CA . ILE A 1 86 ? -10.195 -1.066 6.840 1.00 96.31 86 ILE A CA 1
ATOM 707 C C . ILE A 1 86 ? -10.952 -1.268 8.147 1.00 96.31 86 ILE A C 1
ATOM 709 O O . ILE A 1 86 ? -11.756 -0.439 8.566 1.00 96.31 86 ILE A O 1
ATOM 713 N N . ILE A 1 87 ? -10.625 -2.363 8.826 1.00 95.56 87 ILE A N 1
ATOM 714 C CA . ILE A 1 87 ? -11.196 -2.755 10.111 1.00 95.56 87 ILE A CA 1
ATOM 715 C C . ILE A 1 87 ? -10.050 -2.854 11.116 1.00 95.56 87 ILE A C 1
ATOM 717 O O . ILE A 1 87 ? -9.031 -3.495 10.848 1.00 95.56 87 ILE A O 1
ATOM 721 N N . GLU A 1 88 ? -10.191 -2.220 12.278 1.00 93.12 88 GLU A N 1
ATOM 722 C CA . GLU A 1 88 ? -9.219 -2.3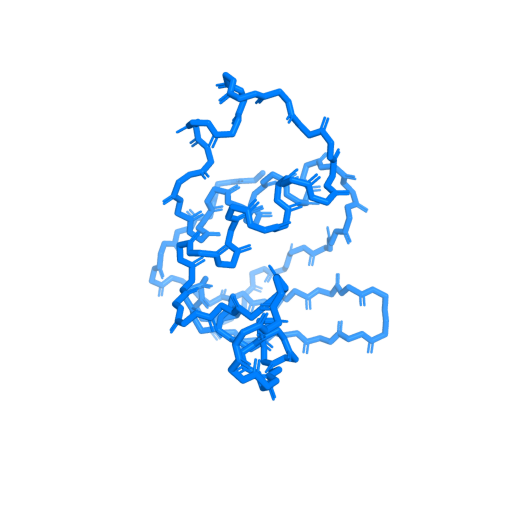92 13.361 1.00 93.12 88 GLU A CA 1
ATOM 723 C C . GLU A 1 88 ? -9.231 -3.842 13.855 1.00 93.12 88 GLU A C 1
ATOM 725 O O . GLU A 1 88 ? -10.295 -4.434 14.042 1.00 93.12 88 GLU A O 1
ATOM 730 N N . ALA A 1 89 ? -8.045 -4.415 14.044 1.00 88.06 89 ALA A N 1
ATOM 731 C CA . ALA A 1 89 ? -7.879 -5.774 14.536 1.00 88.06 89 ALA A CA 1
ATOM 732 C C . ALA A 1 89 ? -7.058 -5.763 15.829 1.00 88.06 89 ALA A C 1
ATOM 734 O O . ALA A 1 89 ? -6.153 -4.939 15.981 1.00 88.06 89 ALA A O 1
ATOM 735 N N . ASP A 1 90 ? -7.382 -6.689 16.731 1.00 73.81 90 ASP A N 1
ATOM 736 C CA . ASP A 1 90 ? -6.636 -6.915 17.974 1.00 73.81 90 ASP A CA 1
ATOM 737 C C . ASP A 1 90 ? -5.246 -7.542 17.719 1.00 73.81 90 ASP A C 1
ATOM 739 O O . ASP A 1 90 ? -5.087 -8.369 16.780 1.00 73.81 90 ASP A O 1
#

Radius of gyration: 12.77 Å; chains: 1; bounding box: 28×28×34 Å